Protein AF-A0A6G0UQ31-F1 (afdb_monomer_lite)

Structure (mmCIF, N/CA/C/O backbone):
data_AF-A0A6G0UQ31-F1
#
_en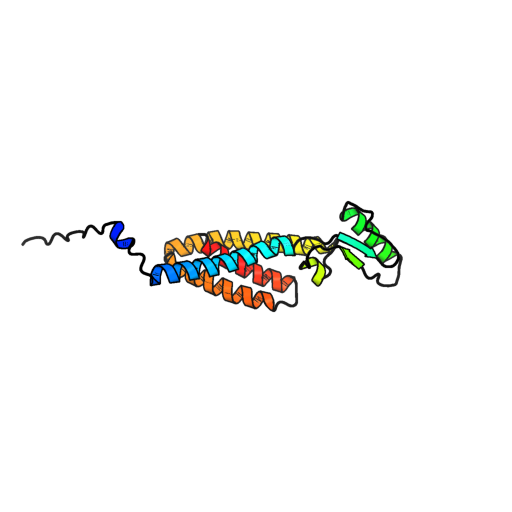try.id   AF-A0A6G0UQ31-F1
#
loop_
_atom_site.group_PDB
_atom_site.id
_atom_site.type_symbol
_atom_site.label_atom_id
_atom_site.label_alt_id
_atom_site.label_comp_id
_atom_site.label_asym_id
_atom_site.label_entity_id
_atom_site.label_seq_id
_atom_site.pdbx_PDB_ins_code
_atom_site.Cartn_x
_atom_site.Cartn_y
_atom_site.Cartn_z
_atom_site.occupancy
_atom_site.B_iso_or_equiv
_atom_site.auth_seq_id
_atom_site.auth_comp_id
_atom_site.auth_asym_id
_atom_site.auth_atom_id
_atom_site.pdbx_PDB_model_num
ATOM 1 N N . MET A 1 1 ? -26.692 3.718 64.445 1.00 36.47 1 MET A N 1
ATOM 2 C CA . MET A 1 1 ? -26.852 3.877 62.986 1.00 36.47 1 MET A CA 1
ATOM 3 C C . MET A 1 1 ? -25.860 2.924 62.352 1.00 36.47 1 MET A C 1
ATOM 5 O O . MET A 1 1 ? -24.664 3.165 62.438 1.00 36.47 1 MET A O 1
ATOM 9 N N . ALA A 1 2 ? -26.346 1.757 61.930 1.00 35.53 2 ALA A N 1
ATOM 10 C CA . ALA A 1 2 ? -25.522 0.680 61.394 1.00 35.53 2 ALA A CA 1
ATOM 11 C C . ALA A 1 2 ? -24.992 1.085 60.013 1.00 35.53 2 ALA A C 1
ATOM 13 O O . ALA A 1 2 ? -25.760 1.558 59.180 1.00 35.53 2 ALA A O 1
ATOM 14 N N . GLY A 1 3 ? -23.682 0.944 59.809 1.00 40.66 3 GLY A N 1
ATOM 15 C CA . GLY A 1 3 ? -23.053 1.130 58.509 1.00 40.66 3 GLY A CA 1
ATOM 16 C C . GLY A 1 3 ? -23.366 -0.056 57.604 1.00 40.66 3 GLY A C 1
ATOM 17 O O . GLY A 1 3 ? -23.088 -1.199 57.964 1.00 40.66 3 GLY A O 1
ATOM 18 N N . GLU A 1 4 ? -23.935 0.219 56.434 1.00 41.38 4 GLU A N 1
ATOM 19 C CA . GLU A 1 4 ? -23.994 -0.738 55.333 1.00 41.38 4 GLU A CA 1
ATOM 20 C C . GLU A 1 4 ? -22.580 -0.910 54.769 1.00 41.38 4 GLU A C 1
ATOM 22 O O . GLU A 1 4 ? -22.050 -0.069 54.044 1.00 41.38 4 GLU A O 1
ATOM 27 N N . VAL A 1 5 ? -21.943 -2.009 55.167 1.00 47.09 5 VAL A N 1
ATOM 28 C CA . VAL A 1 5 ? -20.734 -2.527 54.534 1.00 47.09 5 VAL A CA 1
ATOM 29 C C . VAL A 1 5 ? -21.143 -3.036 53.155 1.00 47.09 5 VAL A C 1
ATOM 31 O O . VAL A 1 5 ? -21.818 -4.057 53.041 1.00 47.09 5 VAL A O 1
ATOM 34 N N . SER A 1 6 ? -20.736 -2.325 52.105 1.00 48.19 6 SER A N 1
ATOM 35 C CA . SER A 1 6 ? -20.839 -2.780 50.722 1.00 48.19 6 SER A CA 1
ATOM 36 C C . SER A 1 6 ? -19.989 -4.041 50.544 1.00 48.19 6 SER A C 1
ATOM 38 O O . SER A 1 6 ? -18.767 -4.002 50.404 1.00 48.19 6 SER A O 1
ATOM 40 N N . THR A 1 7 ? -20.639 -5.202 50.589 1.00 46.44 7 THR A N 1
ATOM 41 C CA . THR A 1 7 ? -20.021 -6.492 50.279 1.00 46.44 7 THR A CA 1
ATOM 42 C C . THR A 1 7 ? -19.498 -6.470 48.848 1.00 46.44 7 THR A C 1
ATOM 44 O O . THR A 1 7 ? -20.272 -6.538 47.895 1.00 46.44 7 THR A O 1
ATOM 47 N N . ILE A 1 8 ? -18.175 -6.390 48.699 1.00 59.78 8 ILE A N 1
ATOM 48 C CA . ILE A 1 8 ? -17.473 -6.637 47.439 1.00 59.78 8 ILE A CA 1
ATOM 49 C C . ILE A 1 8 ? -17.807 -8.071 47.024 1.00 59.78 8 ILE A C 1
ATOM 51 O O . ILE A 1 8 ? -17.323 -9.036 47.622 1.00 59.78 8 ILE A O 1
ATOM 55 N N . GLN A 1 9 ? -18.680 -8.213 46.029 1.00 60.00 9 GLN A N 1
ATOM 56 C CA . GLN A 1 9 ? -19.012 -9.501 45.447 1.00 60.00 9 GLN A CA 1
ATOM 57 C C . GLN A 1 9 ? -17.733 -10.053 44.802 1.00 60.00 9 GLN A C 1
ATOM 59 O O . GLN A 1 9 ? -17.225 -9.492 43.834 1.00 60.00 9 GLN A O 1
ATOM 64 N N . LYS A 1 10 ? -17.161 -11.115 45.380 1.00 55.78 10 LYS A N 1
ATOM 65 C CA . LYS A 1 10 ? -15.993 -11.803 44.817 1.00 55.78 10 LYS A CA 1
ATOM 66 C C . LYS A 1 10 ? -16.424 -12.532 43.543 1.00 55.78 10 LYS A C 1
ATOM 68 O O . LYS A 1 10 ? -16.817 -13.693 43.609 1.00 55.78 10 LYS A O 1
ATOM 73 N N . THR A 1 11 ? -16.381 -11.856 42.400 1.00 60.91 11 THR A N 1
ATOM 74 C CA . THR A 1 11 ? -16.490 -12.498 41.087 1.00 60.91 11 THR A CA 1
ATOM 75 C C . THR A 1 11 ? -15.267 -13.380 40.880 1.00 60.91 11 THR A C 1
ATOM 77 O O . THR A 1 11 ? -14.124 -12.926 40.972 1.00 60.91 11 THR A O 1
ATOM 80 N N . ASN A 1 12 ? -15.505 -14.671 40.666 1.00 65.94 12 ASN A N 1
ATOM 81 C CA . ASN A 1 12 ? -14.440 -15.631 40.429 1.00 65.94 12 ASN A CA 1
ATOM 82 C C . ASN A 1 12 ? -13.970 -15.484 38.974 1.00 65.94 12 ASN A C 1
ATOM 84 O O . ASN A 1 12 ? -14.774 -15.207 38.087 1.00 65.94 12 ASN A O 1
ATOM 88 N N . ILE A 1 13 ? -12.681 -15.685 38.698 1.00 64.81 13 ILE A N 1
ATOM 89 C CA . ILE A 1 13 ? -12.129 -15.559 37.331 1.00 64.81 13 ILE A CA 1
ATOM 90 C C . ILE A 1 13 ? -12.854 -16.517 36.362 1.00 64.81 13 ILE A C 1
ATOM 92 O O . ILE A 1 13 ? -13.031 -16.204 35.187 1.00 64.81 13 ILE A O 1
ATOM 96 N N . GLY A 1 14 ? -13.355 -17.644 36.883 1.00 59.66 14 GLY A N 1
ATOM 97 C CA . GLY A 1 14 ? -14.179 -18.610 36.154 1.00 59.66 14 GLY A CA 1
ATOM 98 C C . GLY A 1 14 ? -15.526 -18.080 35.645 1.00 59.66 14 GLY A C 1
ATOM 99 O O . GLY A 1 14 ? -16.012 -18.594 34.641 1.00 59.66 14 GLY A O 1
ATOM 100 N N . ASP A 1 15 ? -16.095 -17.028 36.246 1.00 58.09 15 ASP A N 1
ATOM 101 C CA . ASP A 1 15 ? -17.366 -16.440 35.787 1.00 58.09 15 ASP A CA 1
ATOM 102 C C . ASP A 1 15 ? -17.189 -15.616 34.499 1.00 58.09 15 ASP A C 1
ATOM 104 O O . ASP A 1 15 ? -18.117 -15.500 33.700 1.00 58.09 15 ASP A O 1
ATOM 108 N N . PHE A 1 16 ? -15.976 -15.111 34.233 1.00 57.19 16 PHE A N 1
ATOM 109 C CA . PHE A 1 16 ? -15.632 -14.458 32.963 1.00 57.19 16 PHE A CA 1
ATOM 110 C C . PHE A 1 16 ? -15.341 -15.463 31.830 1.00 57.19 16 PHE A C 1
ATOM 112 O O . PHE A 1 16 ? -15.324 -15.074 30.663 1.00 57.19 16 PHE A O 1
ATOM 119 N N . ILE A 1 17 ? -15.131 -16.748 32.153 1.00 61.50 17 ILE A N 1
ATOM 120 C CA . ILE A 1 17 ? -14.750 -17.823 31.212 1.00 61.50 17 ILE A CA 1
ATOM 121 C C . ILE A 1 17 ? -15.981 -18.619 30.734 1.00 61.50 17 ILE A C 1
ATOM 123 O O . ILE A 1 17 ? -15.867 -19.698 30.156 1.00 61.50 17 ILE A O 1
ATOM 127 N N . GLN A 1 18 ? -17.197 -18.088 30.884 1.00 61.72 18 GLN A N 1
ATOM 128 C CA . GLN A 1 18 ? -18.335 -18.626 30.136 1.00 61.72 18 GLN A CA 1
ATOM 129 C C . GLN A 1 18 ? -18.217 -18.222 28.656 1.00 61.72 18 GLN A C 1
ATOM 131 O O . GLN A 1 18 ? -18.848 -17.276 28.185 1.00 61.72 18 GLN A O 1
ATOM 136 N N . LEU A 1 19 ? -17.374 -18.946 27.911 1.00 65.12 19 LEU A N 1
ATOM 137 C CA . LEU A 1 19 ? -17.266 -18.896 26.451 1.00 65.12 19 LEU A CA 1
ATOM 138 C C . LEU A 1 19 ? -18.573 -19.417 25.840 1.00 65.12 19 LEU A C 1
ATOM 140 O O . LEU A 1 19 ? -18.681 -20.556 25.389 1.00 65.12 19 LEU A O 1
ATOM 144 N N . GLY A 1 20 ? -19.604 -18.575 25.847 1.00 77.31 20 GLY A N 1
ATOM 145 C CA . GLY A 1 20 ? -20.825 -18.835 25.102 1.00 77.31 20 GLY A CA 1
ATOM 146 C C . GLY A 1 20 ? -20.509 -18.995 23.613 1.00 77.31 20 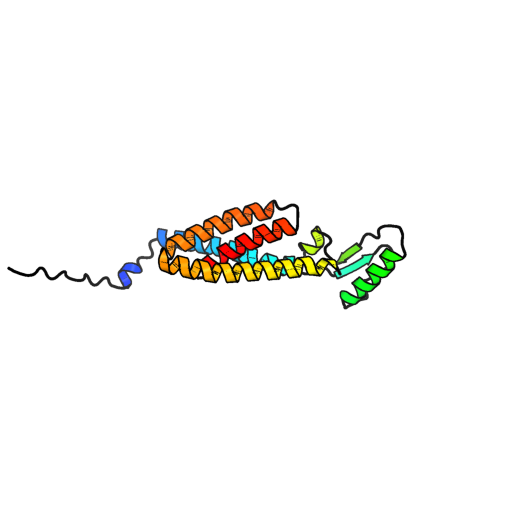GLY A C 1
ATOM 147 O O . GLY A 1 20 ? -19.581 -18.374 23.091 1.00 77.31 20 GLY A O 1
ATOM 148 N N . ARG A 1 21 ? -21.316 -19.790 22.898 1.00 80.38 21 ARG A N 1
ATOM 149 C CA . ARG A 1 21 ? -21.183 -20.003 21.439 1.00 80.38 21 ARG A CA 1
ATOM 150 C C . ARG A 1 21 ? -21.104 -18.684 20.655 1.00 80.38 21 ARG A C 1
ATOM 152 O O . ARG A 1 21 ? -20.418 -18.618 19.644 1.00 80.38 21 ARG A O 1
ATOM 159 N N . TYR A 1 22 ? -21.756 -17.633 21.154 1.00 83.31 22 TYR A N 1
ATOM 160 C CA . TYR A 1 22 ? -21.686 -16.278 20.605 1.00 83.31 22 TYR A CA 1
ATOM 161 C C . TYR A 1 22 ? -20.318 -15.616 20.795 1.00 83.31 22 TYR A C 1
ATOM 163 O O . TYR A 1 22 ? -19.799 -15.042 19.846 1.00 83.31 22 TYR A O 1
ATOM 171 N N . SER A 1 23 ? -19.703 -15.727 21.977 1.00 83.94 23 SER A N 1
ATOM 172 C CA . SER A 1 23 ? -18.353 -15.203 22.227 1.00 83.94 23 SER A CA 1
ATOM 173 C C . SER A 1 23 ? -17.310 -15.906 21.357 1.00 83.94 23 SER A C 1
ATOM 175 O O . SER A 1 23 ? -16.422 -15.246 20.830 1.00 83.94 23 SER A O 1
ATOM 177 N N . LEU A 1 24 ? -17.457 -17.221 21.146 1.00 83.81 24 LEU A N 1
ATOM 178 C CA . LEU A 1 24 ? -16.611 -17.986 20.222 1.00 83.81 24 LEU A CA 1
ATOM 179 C C . LEU A 1 24 ? -16.790 -17.516 18.767 1.00 83.81 24 LEU A C 1
ATOM 181 O O . LEU A 1 24 ? -15.811 -17.326 18.053 1.00 83.81 24 LEU A O 1
ATOM 185 N N . LEU A 1 25 ? -18.036 -17.296 18.334 1.00 86.62 25 LEU A N 1
ATOM 186 C CA . LEU A 1 25 ? -18.341 -16.812 16.987 1.00 86.62 25 LEU A CA 1
ATOM 187 C C . LEU A 1 25 ? -17.775 -15.404 16.751 1.00 86.62 25 LEU A C 1
ATOM 189 O O . LEU A 1 25 ? -17.168 -15.159 15.714 1.00 86.62 25 LEU A O 1
ATOM 193 N N . VAL A 1 26 ? -17.925 -14.491 17.714 1.00 85.25 26 VAL A N 1
ATOM 194 C CA . VAL A 1 26 ? -17.359 -13.133 17.636 1.00 85.25 26 VAL A CA 1
ATOM 195 C C . VAL A 1 26 ? -15.830 -13.172 17.611 1.00 85.25 26 VAL A C 1
ATOM 197 O O . VAL A 1 26 ? -15.226 -12.438 16.834 1.00 85.25 26 VAL A O 1
ATOM 200 N N . ALA A 1 27 ? -15.206 -14.044 18.408 1.00 85.25 27 ALA A N 1
ATOM 201 C CA . ALA A 1 27 ? -13.756 -14.224 18.400 1.00 85.25 27 ALA A CA 1
ATOM 202 C C . ALA A 1 27 ? -13.248 -14.734 17.042 1.00 85.25 27 ALA A C 1
ATOM 204 O O . ALA A 1 27 ? -12.320 -14.152 16.490 1.00 85.25 27 ALA A O 1
ATOM 205 N N . LEU A 1 28 ? -13.905 -15.743 16.458 1.00 89.62 28 LEU A N 1
ATOM 206 C CA . LEU A 1 28 ? -13.558 -16.260 15.129 1.00 89.62 28 LEU A CA 1
ATOM 207 C C . LEU A 1 28 ? -13.709 -15.203 14.030 1.00 89.62 28 LEU A C 1
ATOM 209 O O . LEU A 1 28 ? -12.849 -15.092 13.159 1.00 89.62 28 LEU A O 1
ATOM 213 N N . LEU A 1 29 ? -14.787 -14.413 14.064 1.00 87.50 29 LEU A N 1
ATOM 214 C CA . LEU A 1 29 ? -14.976 -13.317 13.111 1.00 87.50 29 LEU A CA 1
ATOM 215 C C . LEU A 1 29 ? -13.882 -12.253 13.257 1.00 87.50 29 LEU A C 1
ATOM 217 O O . LEU A 1 29 ? -13.359 -11.780 12.250 1.00 87.50 29 LEU A O 1
ATOM 221 N N . TYR A 1 30 ? -13.513 -11.904 14.490 1.00 84.88 30 TYR A N 1
ATOM 222 C CA . TYR A 1 30 ? -12.440 -10.950 14.757 1.00 84.88 30 TYR A CA 1
ATOM 223 C C . TYR A 1 30 ? -11.089 -11.462 14.245 1.00 84.88 30 TYR A C 1
ATOM 225 O O . TYR A 1 30 ? -10.424 -10.761 13.486 1.00 84.88 30 TYR A O 1
ATOM 233 N N . GLU A 1 31 ? -10.724 -12.706 14.565 1.00 86.94 31 GLU A N 1
ATOM 234 C CA . GLU A 1 31 ? -9.492 -13.328 14.068 1.00 86.94 31 GLU A CA 1
ATOM 235 C C . GLU A 1 31 ? -9.455 -13.401 12.542 1.00 86.94 31 GLU A C 1
ATOM 237 O O . GLU A 1 31 ? -8.428 -13.083 11.946 1.00 86.94 31 GLU A O 1
ATOM 242 N N . PHE A 1 32 ? -10.565 -13.758 11.889 1.00 87.88 32 PHE A N 1
ATOM 243 C CA . PHE A 1 32 ? -10.647 -13.778 10.428 1.00 87.88 32 PHE A CA 1
ATOM 244 C C . PHE A 1 32 ? -10.394 -12.389 9.821 1.00 87.88 32 PHE A C 1
ATOM 246 O O . PHE A 1 32 ? -9.646 -12.252 8.849 1.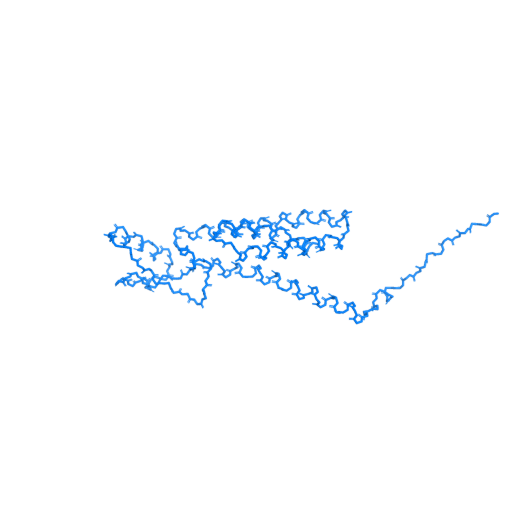00 87.88 32 PHE A O 1
ATOM 253 N N . MET A 1 33 ? -10.970 -11.339 10.414 1.00 83.81 33 MET A N 1
ATOM 254 C CA . MET A 1 33 ? -10.741 -9.962 9.970 1.00 83.81 33 MET A CA 1
ATOM 255 C C . MET A 1 33 ? -9.293 -9.522 10.200 1.00 83.81 33 MET A C 1
ATOM 257 O O . MET A 1 33 ? -8.694 -8.911 9.313 1.00 83.81 33 MET A O 1
ATOM 261 N N . THR A 1 34 ? -8.706 -9.847 11.350 1.00 82.50 34 THR A N 1
ATOM 262 C CA . THR A 1 34 ? -7.294 -9.563 11.635 1.00 82.50 34 THR A CA 1
ATOM 263 C C . THR A 1 34 ? -6.379 -10.318 10.672 1.00 82.50 34 THR A C 1
ATOM 265 O O . THR A 1 34 ? -5.457 -9.724 10.115 1.00 82.50 34 THR A O 1
ATOM 268 N N . PHE A 1 35 ? -6.666 -11.590 10.390 1.00 85.75 35 PHE A N 1
ATOM 269 C CA . PHE A 1 35 ? -5.912 -12.403 9.438 1.00 85.75 35 PHE A CA 1
ATOM 270 C C . PHE A 1 35 ? -5.910 -11.778 8.038 1.00 85.75 35 PHE A C 1
ATOM 272 O O . PHE A 1 35 ? -4.851 -11.617 7.428 1.00 85.75 35 PHE A O 1
ATOM 279 N N . SER A 1 36 ? -7.078 -11.342 7.554 1.00 85.88 36 SER A N 1
ATOM 280 C CA . SER A 1 36 ? -7.185 -10.645 6.268 1.00 85.88 36 SER A CA 1
ATOM 281 C C . SER A 1 36 ? -6.356 -9.356 6.230 1.00 85.88 36 SER A C 1
ATOM 283 O O . SER A 1 36 ? -5.763 -9.039 5.198 1.00 85.88 36 SER A O 1
ATOM 285 N N . GLN A 1 37 ? -6.299 -8.604 7.331 1.00 84.62 37 GLN A N 1
ATOM 286 C CA . GLN A 1 37 ? -5.531 -7.359 7.396 1.00 84.62 37 GLN A CA 1
ATOM 287 C C . GLN A 1 37 ? -4.021 -7.594 7.428 1.00 84.62 37 GLN A C 1
ATOM 289 O O . GLN A 1 37 ? -3.282 -6.920 6.709 1.00 84.62 37 GLN A O 1
ATOM 294 N N . VAL A 1 38 ? -3.564 -8.586 8.195 1.00 83.12 38 VAL A N 1
ATOM 295 C CA . VAL A 1 38 ? -2.153 -9.001 8.210 1.00 83.12 38 VAL A CA 1
ATOM 296 C C . VAL A 1 38 ? -1.733 -9.498 6.822 1.00 83.12 38 VAL A C 1
ATOM 298 O O . VAL A 1 38 ? -0.643 -9.167 6.355 1.00 83.12 38 VAL A O 1
ATOM 301 N N . GLY A 1 39 ? -2.621 -10.193 6.102 1.00 85.81 39 GLY A N 1
ATOM 302 C CA . GLY A 1 39 ? -2.415 -10.547 4.694 1.00 85.81 39 GLY A CA 1
ATOM 303 C C . GLY A 1 39 ? -2.186 -9.328 3.788 1.00 85.81 39 GLY A C 1
ATOM 304 O O . GLY A 1 39 ? -1.322 -9.360 2.912 1.00 85.81 39 GLY A O 1
ATOM 305 N N . GLY A 1 40 ? -2.886 -8.216 4.039 1.00 83.94 40 GLY A N 1
ATOM 306 C CA . GLY A 1 40 ? -2.688 -6.947 3.330 1.00 83.94 40 GLY A CA 1
ATOM 307 C C . GLY A 1 40 ? -1.319 -6.298 3.573 1.00 83.94 40 GLY A C 1
ATOM 308 O O . GLY A 1 40 ? -0.775 -5.665 2.661 1.00 83.94 40 GLY A O 1
ATOM 309 N N . MET A 1 41 ? -0.735 -6.488 4.761 1.00 83.69 41 MET A N 1
ATOM 310 C CA . MET A 1 41 ? 0.647 -6.080 5.051 1.00 83.69 41 MET A CA 1
ATOM 311 C C . MET A 1 41 ? 1.660 -7.011 4.384 1.00 83.69 41 MET A C 1
ATOM 313 O O . MET A 1 41 ? 2.614 -6.540 3.767 1.00 83.69 41 MET A O 1
ATOM 317 N N . LEU A 1 42 ? 1.432 -8.328 4.449 1.00 86.50 42 LEU A N 1
ATOM 318 C CA . LEU A 1 42 ? 2.300 -9.322 3.814 1.00 86.50 42 LEU A CA 1
ATOM 319 C C . LEU A 1 42 ? 2.367 -9.124 2.294 1.00 86.50 42 LEU A C 1
ATOM 321 O O . LEU A 1 42 ? 3.440 -9.234 1.705 1.00 86.50 42 LEU A O 1
ATOM 325 N N . TYR A 1 43 ? 1.245 -8.758 1.666 1.00 85.94 43 TYR A N 1
ATOM 326 C CA . TYR A 1 43 ? 1.189 -8.424 0.242 1.00 85.94 43 TYR A CA 1
ATOM 327 C C . TYR A 1 43 ? 2.243 -7.381 -0.155 1.00 85.94 43 TYR A C 1
ATOM 329 O O . TYR A 1 43 ? 2.869 -7.520 -1.202 1.00 85.94 43 TYR A O 1
ATOM 337 N N . MET A 1 44 ? 2.494 -6.370 0.683 1.00 84.81 44 MET A N 1
ATOM 338 C CA . MET A 1 44 ? 3.446 -5.300 0.360 1.00 84.81 44 MET A CA 1
ATOM 339 C C . MET A 1 44 ? 4.897 -5.773 0.276 1.00 84.81 44 MET A C 1
ATOM 341 O O . MET A 1 44 ? 5.681 -5.209 -0.488 1.00 84.81 44 MET A O 1
ATOM 345 N N . VAL A 1 45 ? 5.244 -6.836 1.004 1.00 85.12 45 VAL A N 1
ATOM 346 C CA . VAL A 1 45 ? 6.575 -7.454 0.941 1.00 85.12 45 VAL A CA 1
ATOM 347 C C . VAL A 1 45 ? 6.836 -8.010 -0.459 1.00 85.12 45 VAL A C 1
ATOM 349 O O . VAL A 1 45 ? 7.909 -7.800 -1.020 1.00 85.12 45 VAL A O 1
ATOM 352 N N . PHE A 1 46 ? 5.834 -8.660 -1.054 1.00 86.19 46 PHE A N 1
ATOM 353 C CA . PHE A 1 46 ? 5.920 -9.188 -2.416 1.00 86.19 46 PHE A CA 1
ATOM 354 C C . PHE A 1 46 ? 5.693 -8.103 -3.473 1.00 86.19 46 PHE A C 1
ATOM 356 O O . PHE A 1 46 ? 6.341 -8.113 -4.518 1.00 86.19 46 PHE A O 1
ATOM 363 N N . ALA A 1 47 ? 4.830 -7.126 -3.195 1.00 85.81 47 ALA A N 1
ATOM 364 C CA . ALA A 1 47 ? 4.551 -6.013 -4.095 1.00 85.81 47 ALA A CA 1
ATOM 365 C C . ALA A 1 47 ? 5.796 -5.164 -4.396 1.00 85.81 47 ALA A C 1
ATOM 367 O O . ALA A 1 47 ? 5.940 -4.705 -5.524 1.00 85.81 47 ALA A O 1
ATOM 368 N N . GLY A 1 48 ? 6.687 -4.985 -3.411 1.00 84.62 48 GLY A N 1
ATOM 369 C CA . GLY A 1 48 ? 7.932 -4.222 -3.546 1.00 84.62 48 GLY A CA 1
ATOM 370 C C . GLY A 1 48 ? 9.116 -4.983 -4.144 1.00 84.62 48 GLY A C 1
ATOM 371 O O . GLY A 1 48 ? 10.208 -4.416 -4.251 1.00 84.62 48 GLY A O 1
ATOM 372 N N . ALA A 1 49 ? 8.946 -6.262 -4.494 1.00 84.25 49 ALA A N 1
ATOM 373 C CA . ALA A 1 49 ? 10.004 -7.042 -5.119 1.00 84.25 49 ALA A CA 1
ATOM 374 C C . ALA A 1 49 ? 10.236 -6.552 -6.556 1.00 84.25 49 ALA A C 1
ATOM 376 O O . ALA A 1 49 ? 9.329 -6.565 -7.396 1.00 84.25 49 ALA A O 1
ATOM 377 N N . ALA A 1 50 ? 11.468 -6.118 -6.832 1.00 82.75 50 ALA A N 1
ATOM 378 C CA . ALA A 1 50 ? 11.868 -5.696 -8.166 1.00 82.75 50 ALA A CA 1
ATOM 379 C C . ALA A 1 50 ? 11.987 -6.922 -9.096 1.00 82.75 50 ALA A C 1
ATOM 381 O O . ALA A 1 50 ? 12.620 -7.905 -8.700 1.00 82.75 50 ALA A O 1
ATOM 382 N N . PRO A 1 51 ? 11.409 -6.878 -10.311 1.00 84.56 51 PRO A N 1
ATOM 383 C CA . PRO A 1 51 ? 11.506 -7.976 -11.270 1.00 84.56 51 PRO A CA 1
ATOM 384 C C . PRO A 1 51 ? 12.923 -8.117 -11.841 1.00 84.56 51 PRO A C 1
ATOM 386 O O . PRO A 1 51 ? 13.691 -7.150 -11.880 1.00 84.56 51 PRO A O 1
ATOM 389 N N . ALA A 1 52 ? 13.256 -9.318 -12.319 1.00 82.88 52 ALA A N 1
ATOM 390 C CA . ALA A 1 52 ? 14.469 -9.539 -13.097 1.00 82.88 52 ALA A CA 1
ATOM 391 C C . ALA A 1 52 ? 14.239 -9.116 -14.556 1.00 82.88 52 ALA A C 1
ATOM 393 O O . ALA A 1 52 ? 13.148 -9.280 -15.098 1.00 82.88 52 ALA A O 1
ATOM 394 N N . LEU A 1 53 ? 15.271 -8.577 -15.198 1.00 85.31 53 LEU A N 1
ATOM 395 C CA . LEU A 1 53 ? 15.247 -8.204 -16.614 1.00 85.31 53 LEU A CA 1
ATOM 396 C C . LEU A 1 53 ? 15.643 -9.436 -17.438 1.00 85.31 53 LEU A C 1
ATOM 398 O O . LEU A 1 53 ? 16.705 -10.000 -17.181 1.00 85.31 53 LEU A O 1
ATOM 402 N N . LYS A 1 54 ? 14.800 -9.878 -18.380 1.00 85.19 54 LYS A N 1
ATOM 403 C CA . LYS A 1 54 ? 15.125 -11.007 -19.269 1.00 85.19 54 LYS A CA 1
ATOM 404 C C . LYS A 1 54 ? 15.743 -10.528 -20.571 1.00 85.19 54 LYS A C 1
ATOM 406 O O . LYS A 1 54 ? 16.871 -10.906 -20.867 1.00 85.19 54 LYS A O 1
ATOM 411 N N . SER A 1 55 ? 15.042 -9.679 -21.308 1.00 82.19 55 SER A N 1
ATOM 412 C CA . SER A 1 55 ? 15.499 -9.194 -22.608 1.00 82.19 55 SER A CA 1
ATOM 413 C C . SER A 1 55 ? 14.921 -7.817 -22.919 1.00 82.19 55 SER A C 1
ATOM 415 O O . SER A 1 55 ? 13.968 -7.348 -22.289 1.00 82.19 55 SER A O 1
ATOM 417 N N . CYS A 1 56 ? 15.561 -7.149 -23.868 1.00 84.25 56 CYS A N 1
ATOM 418 C CA . CYS A 1 56 ? 15.115 -5.899 -24.452 1.00 84.25 56 CYS A CA 1
ATOM 419 C C . CYS A 1 56 ? 15.304 -6.020 -25.970 1.00 84.25 56 CYS A C 1
ATOM 421 O O . CYS A 1 56 ? 16.430 -5.913 -26.462 1.00 84.25 56 CYS A O 1
ATOM 423 N N . GLY A 1 57 ? 14.219 -6.260 -26.711 1.00 79.81 57 GLY A N 1
ATOM 424 C CA . GLY A 1 57 ? 14.293 -6.511 -28.154 1.00 79.81 57 GLY A CA 1
ATOM 425 C C . GLY A 1 57 ? 15.188 -7.715 -28.473 1.00 79.81 57 GLY A C 1
ATOM 426 O O . GLY A 1 57 ? 14.951 -8.804 -27.963 1.00 79.81 57 GLY A O 1
ATOM 427 N N . ASP A 1 58 ? 16.230 -7.503 -29.282 1.00 79.25 58 ASP A N 1
ATOM 428 C CA . ASP A 1 58 ? 17.197 -8.540 -29.694 1.00 79.25 58 ASP A CA 1
ATOM 429 C C . ASP A 1 58 ? 18.352 -8.739 -28.682 1.00 79.25 58 ASP A C 1
ATOM 431 O O . ASP A 1 58 ? 19.227 -9.583 -28.868 1.00 79.25 58 ASP A O 1
ATOM 435 N N . HIS A 1 59 ? 18.384 -7.952 -27.597 1.00 77.69 59 HIS A N 1
ATOM 436 C CA . HIS A 1 59 ? 19.415 -8.037 -26.563 1.00 77.69 59 HIS A CA 1
ATOM 437 C C . HIS A 1 59 ? 18.938 -8.834 -25.342 1.00 77.69 59 HIS A C 1
ATOM 439 O O . HIS A 1 59 ? 18.038 -8.407 -24.613 1.00 77.69 59 HIS A O 1
ATOM 445 N N . ASP A 1 60 ? 19.608 -9.952 -25.061 1.00 81.56 60 ASP A N 1
ATOM 446 C CA . ASP A 1 60 ? 19.394 -10.745 -23.849 1.00 81.56 60 ASP A CA 1
ATOM 447 C C . ASP A 1 60 ? 20.132 -10.146 -22.641 1.00 81.56 60 ASP A C 1
ATOM 449 O O . ASP A 1 60 ? 21.362 -10.067 -22.599 1.00 81.56 60 ASP A O 1
ATOM 453 N N . LEU A 1 61 ? 19.368 -9.758 -21.617 1.00 80.00 61 LEU A N 1
ATOM 454 C CA . LEU A 1 61 ? 19.863 -9.226 -20.340 1.00 80.00 61 LEU A CA 1
ATOM 455 C C . LEU A 1 61 ? 19.870 -10.293 -19.227 1.00 80.00 61 LEU A C 1
ATOM 457 O O . LEU A 1 61 ? 20.307 -10.024 -18.107 1.00 80.00 61 LEU A O 1
ATOM 461 N N . SER A 1 62 ? 19.437 -11.520 -19.524 1.00 74.44 62 SER A N 1
ATOM 462 C CA . SER A 1 62 ? 19.353 -12.630 -18.567 1.00 74.44 62 SER A CA 1
ATOM 463 C C . SER A 1 62 ? 20.710 -13.168 -18.098 1.00 74.44 62 SER A C 1
ATOM 465 O O . SER A 1 62 ? 20.762 -13.966 -17.165 1.00 74.44 62 SER A O 1
ATOM 467 N N . SER A 1 63 ? 21.808 -12.768 -18.745 1.00 74.38 63 SER A N 1
ATOM 468 C CA . SER A 1 63 ? 23.179 -13.147 -18.377 1.00 74.38 63 SER A CA 1
ATOM 469 C C . SER A 1 63 ? 23.684 -12.428 -17.118 1.00 74.38 63 SER A C 1
ATOM 471 O O . SER A 1 63 ? 24.628 -12.892 -16.476 1.00 74.38 63 SER A O 1
ATOM 473 N N . PHE A 1 64 ? 23.040 -11.325 -16.724 1.00 76.88 64 PHE A N 1
ATOM 474 C CA . PHE A 1 64 ? 23.420 -10.544 -15.553 1.00 76.88 64 PHE A CA 1
ATOM 475 C C . PHE A 1 64 ? 22.745 -11.077 -14.283 1.00 76.88 64 PHE A C 1
ATOM 477 O O . PHE A 1 64 ? 21.544 -10.919 -14.071 1.00 76.88 64 PHE A O 1
ATOM 484 N N . ILE A 1 65 ? 23.546 -11.655 -13.381 1.00 71.94 65 ILE A N 1
ATOM 485 C CA . ILE A 1 65 ? 23.092 -12.122 -12.056 1.00 71.94 65 ILE A CA 1
ATOM 486 C C . ILE A 1 65 ? 22.701 -10.931 -11.159 1.00 71.94 65 ILE A C 1
ATOM 488 O O . ILE A 1 65 ? 21.819 -11.040 -10.305 1.00 71.94 65 ILE A O 1
ATOM 492 N N . HIS A 1 66 ? 23.329 -9.767 -11.359 1.00 81.38 66 HIS A N 1
ATOM 493 C CA . HIS A 1 66 ? 23.032 -8.552 -10.608 1.00 81.38 66 HIS A CA 1
ATOM 494 C C . HIS A 1 66 ? 22.090 -7.613 -11.372 1.00 81.38 66 HIS A C 1
ATOM 496 O O . HIS A 1 66 ? 22.450 -7.035 -12.395 1.00 81.38 66 HIS A O 1
ATOM 502 N N . THR A 1 67 ? 20.919 -7.331 -10.786 1.00 81.00 67 THR A N 1
ATOM 503 C CA . THR A 1 67 ? 19.913 -6.397 -11.333 1.00 81.00 67 THR A CA 1
ATOM 504 C C . THR A 1 67 ? 20.490 -5.010 -11.639 1.00 81.00 67 THR A C 1
ATOM 506 O O . THR A 1 67 ? 20.045 -4.339 -12.561 1.00 81.00 67 THR A O 1
ATOM 509 N N . ARG A 1 68 ? 21.510 -4.565 -10.890 1.00 83.19 68 ARG A N 1
ATOM 510 C CA . ARG A 1 68 ? 22.176 -3.270 -11.110 1.00 83.19 68 ARG A CA 1
ATOM 511 C C . ARG A 1 68 ? 22.929 -3.212 -12.442 1.00 83.19 68 ARG A C 1
ATOM 513 O O . ARG A 1 68 ? 22.940 -2.161 -13.075 1.00 83.19 68 ARG A O 1
ATOM 520 N N . GLU A 1 69 ? 23.560 -4.311 -12.837 1.00 85.62 69 GLU A N 1
ATOM 521 C CA . GLU A 1 69 ? 24.326 -4.406 -14.083 1.00 85.62 69 GLU A CA 1
ATOM 522 C C . GLU A 1 69 ? 23.374 -4.463 -15.276 1.00 85.62 69 GLU A C 1
ATOM 524 O O . GLU A 1 69 ? 23.502 -3.649 -16.186 1.00 85.62 69 GLU A O 1
ATOM 529 N N . ALA A 1 70 ? 22.328 -5.291 -15.180 1.00 84.25 70 ALA A N 1
ATOM 530 C CA . ALA A 1 70 ? 21.249 -5.341 -16.166 1.00 84.25 70 ALA A CA 1
ATOM 531 C C . ALA A 1 70 ? 20.599 -3.961 -16.390 1.00 84.25 70 ALA A C 1
ATOM 533 O O . ALA A 1 70 ? 20.351 -3.551 -17.518 1.00 84.25 70 ALA A O 1
ATOM 534 N N . CYS A 1 71 ? 20.378 -3.195 -15.320 1.00 86.44 71 CYS A N 1
ATOM 535 C CA . CYS A 1 71 ? 19.821 -1.846 -15.413 1.00 86.44 71 CYS A CA 1
ATOM 536 C C . CYS A 1 71 ? 20.752 -0.824 -16.070 1.00 86.44 71 CYS A C 1
ATOM 538 O O . CYS A 1 71 ? 20.276 0.109 -16.719 1.00 86.44 71 CYS A O 1
ATOM 540 N N . LYS A 1 72 ? 22.068 -0.979 -15.896 1.00 87.88 72 LYS A N 1
ATOM 541 C CA . LYS A 1 72 ? 23.055 -0.120 -16.551 1.00 87.88 72 LYS A CA 1
ATOM 542 C C . LYS A 1 72 ? 23.070 -0.387 -18.057 1.00 87.88 72 LYS A C 1
ATOM 544 O O . LYS A 1 72 ? 23.029 0.568 -18.827 1.00 87.88 72 LYS A O 1
ATOM 549 N N . GLU A 1 73 ? 23.028 -1.657 -18.448 1.00 84.56 73 GLU A N 1
ATOM 550 C CA . GLU A 1 73 ? 22.970 -2.065 -19.855 1.00 84.56 73 GLU A CA 1
ATOM 551 C C . GLU A 1 73 ? 21.649 -1.655 -20.523 1.00 84.56 73 GLU A C 1
ATOM 553 O O . GLU A 1 73 ? 21.620 -1.121 -21.627 1.00 84.56 73 GLU A O 1
ATOM 558 N N . LEU A 1 74 ? 20.530 -1.784 -19.811 1.00 85.94 74 LEU A N 1
ATOM 559 C CA . LEU A 1 74 ? 19.242 -1.314 -20.314 1.00 85.94 74 LEU A CA 1
ATOM 560 C C . LEU A 1 74 ? 19.256 0.195 -20.608 1.00 85.94 74 LEU A C 1
ATOM 562 O O . LEU A 1 74 ? 18.696 0.653 -21.605 1.00 85.94 74 LEU A O 1
ATOM 566 N N . SER A 1 75 ? 19.902 0.981 -19.741 1.00 85.56 75 SER A N 1
ATOM 567 C CA . SER A 1 75 ? 19.999 2.430 -19.925 1.00 85.56 75 SER A CA 1
ATOM 568 C C . SER A 1 75 ? 20.888 2.825 -21.109 1.00 85.56 75 SER A C 1
ATOM 570 O O . SER A 1 75 ? 20.545 3.770 -21.822 1.00 85.56 75 SER A O 1
ATOM 572 N N . SER A 1 76 ? 21.976 2.089 -21.375 1.00 84.81 76 SER A N 1
ATOM 573 C CA . SER A 1 76 ? 22.825 2.330 -22.548 1.00 84.81 76 SER A CA 1
ATOM 574 C C . SER A 1 76 ? 22.092 1.977 -23.845 1.00 84.81 76 SER A C 1
ATOM 576 O O . SER A 1 76 ? 22.078 2.803 -24.760 1.00 84.81 76 SER A O 1
ATOM 578 N N . ILE A 1 77 ? 21.396 0.835 -23.902 1.00 81.44 77 ILE A N 1
ATOM 579 C CA . ILE A 1 77 ? 20.592 0.415 -25.068 1.00 81.44 77 ILE A CA 1
ATOM 580 C C . ILE A 1 77 ? 19.505 1.450 -25.386 1.00 81.44 77 ILE A C 1
ATOM 582 O O . ILE A 1 77 ? 19.375 1.889 -26.532 1.00 81.44 77 ILE A O 1
ATOM 586 N N . ARG A 1 78 ? 18.776 1.906 -24.359 1.00 82.88 78 ARG A N 1
ATOM 587 C CA . ARG A 1 78 ? 17.710 2.911 -24.496 1.00 82.88 78 ARG A CA 1
ATOM 588 C C . ARG A 1 78 ? 18.220 4.277 -24.962 1.00 82.88 78 ARG A C 1
ATOM 590 O O . ARG A 1 78 ? 17.464 5.027 -25.563 1.00 82.88 78 ARG A O 1
ATOM 597 N N . SER A 1 79 ? 19.476 4.619 -24.670 1.00 82.38 79 SER A N 1
ATOM 598 C CA . SER A 1 79 ? 20.086 5.873 -25.136 1.00 82.38 79 SER A CA 1
ATOM 599 C C . SER A 1 79 ? 20.605 5.807 -26.576 1.00 82.38 79 SER A C 1
ATOM 601 O O . SER A 1 79 ? 20.673 6.834 -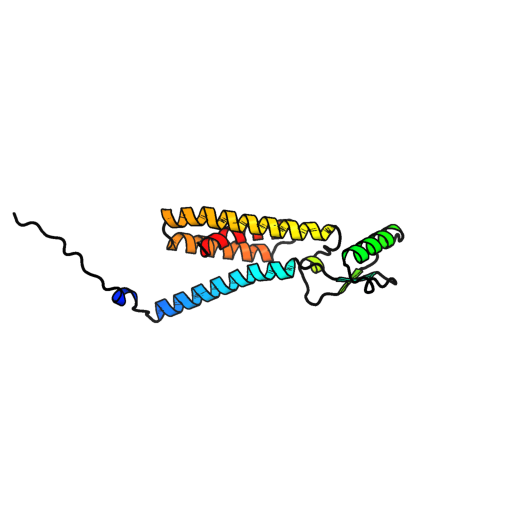27.244 1.00 82.38 79 SER A O 1
ATOM 603 N N . ASN A 1 80 ? 20.968 4.611 -27.049 1.00 82.81 80 ASN A N 1
ATOM 604 C CA . ASN A 1 80 ? 21.532 4.391 -28.381 1.00 82.81 80 ASN A CA 1
ATOM 605 C C . ASN A 1 80 ? 20.433 4.191 -29.440 1.00 82.81 80 ASN A C 1
ATOM 607 O O . ASN A 1 80 ? 20.559 4.633 -30.579 1.00 82.81 80 ASN A O 1
ATOM 611 N N . THR A 1 81 ? 19.317 3.575 -29.047 1.00 73.62 81 THR A N 1
ATOM 612 C CA . THR A 1 81 ? 18.200 3.269 -29.947 1.00 73.62 81 THR A CA 1
ATOM 613 C C . THR A 1 81 ? 17.109 4.332 -29.820 1.00 73.62 81 THR A C 1
ATOM 615 O O . THR A 1 81 ? 16.629 4.605 -28.724 1.00 73.62 81 THR A O 1
ATOM 618 N N . THR A 1 82 ? 16.699 4.942 -30.937 1.00 69.81 82 THR A N 1
ATOM 619 C CA . THR A 1 82 ? 15.617 5.952 -30.966 1.00 69.81 82 THR A CA 1
ATOM 620 C C . THR A 1 82 ? 14.218 5.326 -30.853 1.00 69.81 82 THR A C 1
ATOM 622 O O . THR A 1 82 ? 13.241 6.034 -30.621 1.00 69.81 82 THR A O 1
ATOM 625 N N . GLU A 1 83 ? 14.117 4.000 -30.984 1.00 67.69 83 GLU A N 1
ATOM 626 C CA . GLU A 1 83 ? 12.897 3.225 -30.752 1.00 67.69 83 GLU A CA 1
ATOM 627 C C . GLU A 1 83 ? 12.805 2.740 -29.299 1.00 67.69 83 GLU A C 1
ATOM 629 O O . GLU A 1 83 ? 13.787 2.320 -28.683 1.00 67.69 83 GLU A O 1
ATOM 634 N N . SER A 1 84 ? 11.595 2.809 -28.737 1.00 66.56 84 SER A N 1
ATOM 635 C CA . SER A 1 84 ? 11.311 2.333 -27.385 1.00 66.56 84 SER A CA 1
ATOM 636 C C . SER A 1 84 ? 11.417 0.812 -27.345 1.00 66.56 84 SER A C 1
ATOM 638 O O . SER A 1 84 ? 10.506 0.114 -27.774 1.00 66.56 84 SER A O 1
ATOM 640 N N . CYS A 1 85 ? 12.520 0.308 -26.805 1.00 76.56 85 CYS A N 1
ATOM 641 C CA . CYS A 1 85 ? 12.703 -1.112 -26.555 1.00 76.56 85 CYS A CA 1
ATOM 642 C C . CYS A 1 85 ? 11.697 -1.609 -25.500 1.00 76.56 85 CYS A C 1
ATOM 644 O O . CYS A 1 85 ? 11.683 -1.108 -24.370 1.00 76.56 85 CYS A O 1
ATOM 646 N N . GLU A 1 86 ? 10.836 -2.560 -25.870 1.00 82.00 86 GLU A N 1
ATOM 647 C CA . GLU A 1 86 ? 9.915 -3.211 -24.937 1.00 82.00 86 GLU A CA 1
ATOM 648 C C . GLU A 1 86 ? 10.689 -4.231 -24.095 1.00 82.00 86 GLU A C 1
ATOM 650 O O . GLU A 1 86 ? 11.430 -5.065 -24.615 1.00 82.00 86 GLU A O 1
ATOM 655 N N . VAL A 1 87 ? 10.578 -4.099 -22.774 1.00 83.50 87 VAL A N 1
ATOM 656 C CA . VAL A 1 87 ? 11.373 -4.870 -21.820 1.00 83.50 87 VAL A CA 1
ATOM 657 C C . VAL A 1 87 ? 10.585 -6.096 -21.393 1.00 83.50 87 VAL A C 1
ATOM 659 O O . VAL A 1 87 ? 9.545 -5.964 -20.746 1.00 83.50 87 VAL A O 1
ATOM 662 N N . GLU A 1 88 ? 11.113 -7.286 -21.663 1.00 84.25 88 GLU A N 1
ATOM 663 C CA . GLU A 1 88 ? 10.547 -8.506 -21.105 1.00 84.25 88 GLU A CA 1
ATOM 664 C C . GLU A 1 88 ? 11.072 -8.732 -19.686 1.00 84.25 88 GLU A C 1
ATOM 666 O O . GLU A 1 88 ? 12.275 -8.854 -19.420 1.00 84.25 88 GLU A O 1
ATOM 671 N N . LEU A 1 89 ? 10.137 -8.796 -18.743 1.00 86.12 89 LEU A N 1
ATOM 672 C CA . LEU A 1 89 ? 10.424 -8.987 -17.329 1.00 86.12 89 LEU A CA 1
ATOM 673 C C . LEU A 1 89 ? 10.296 -10.467 -16.959 1.00 86.12 89 LEU A C 1
ATOM 675 O O . LEU A 1 89 ? 9.279 -11.118 -17.194 1.00 86.12 89 LEU A O 1
ATOM 679 N N . GLY A 1 90 ? 11.332 -11.001 -16.320 1.00 81.38 90 GLY A N 1
ATOM 680 C CA . GLY A 1 90 ? 11.295 -12.292 -15.651 1.00 81.38 90 GLY A CA 1
ATOM 681 C C . GLY A 1 90 ? 10.764 -12.133 -14.235 1.00 81.38 90 GLY A C 1
ATOM 682 O O . GLY A 1 90 ? 11.466 -11.634 -13.355 1.00 81.38 90 GLY A O 1
ATOM 683 N N . TYR A 1 91 ? 9.537 -12.587 -13.999 1.00 81.75 91 TYR A N 1
ATOM 684 C CA . TYR A 1 91 ? 8.937 -12.598 -12.670 1.00 81.75 91 TYR A CA 1
ATOM 685 C C . TYR A 1 91 ? 8.276 -13.946 -12.377 1.00 81.75 91 TYR A C 1
ATOM 687 O O . TYR A 1 91 ? 7.729 -14.596 -13.262 1.00 81.75 91 TYR A O 1
ATOM 695 N N . GLN A 1 92 ? 8.339 -14.374 -11.114 1.00 80.81 92 GLN A N 1
ATOM 696 C CA . GLN A 1 92 ? 7.631 -15.567 -10.633 1.00 80.81 92 GLN A CA 1
ATOM 697 C C . GLN A 1 92 ? 6.202 -15.226 -10.171 1.00 80.81 92 GLN A C 1
ATOM 699 O O . GLN A 1 92 ? 5.340 -16.096 -10.103 1.00 80.81 92 GLN A O 1
ATOM 704 N N . PHE A 1 93 ? 5.953 -13.951 -9.859 1.00 82.31 93 PHE A N 1
ATOM 705 C CA . PHE A 1 93 ? 4.665 -13.390 -9.462 1.00 82.31 93 PHE A CA 1
ATOM 706 C C . PHE A 1 93 ? 4.559 -11.952 -9.986 1.00 82.31 93 PHE A C 1
ATOM 708 O O . PHE A 1 93 ? 5.550 -11.221 -9.980 1.00 82.31 93 PHE A O 1
ATOM 715 N N . ALA A 1 94 ? 3.375 -11.549 -10.454 1.00 82.12 94 ALA A N 1
ATOM 716 C CA . ALA A 1 94 ? 3.133 -10.180 -10.898 1.00 82.12 94 ALA A CA 1
ATOM 717 C C . ALA A 1 94 ? 3.121 -9.250 -9.674 1.00 82.12 94 ALA A C 1
ATOM 719 O O . ALA A 1 94 ? 2.225 -9.329 -8.830 1.00 82.12 94 ALA A O 1
ATOM 720 N N . SER A 1 95 ? 4.158 -8.421 -9.539 1.00 88.38 95 SER A N 1
ATOM 721 C CA . SER A 1 95 ? 4.273 -7.436 -8.464 1.00 88.38 95 SER A CA 1
ATOM 722 C C . SER A 1 95 ? 3.823 -6.054 -8.935 1.00 88.38 95 SER A C 1
ATOM 724 O O . SER A 1 95 ? 3.730 -5.771 -10.129 1.00 88.38 95 SER A O 1
ATOM 726 N N . VAL A 1 96 ? 3.586 -5.160 -7.978 1.00 86.88 96 VAL A N 1
ATOM 727 C CA . VAL A 1 96 ? 3.213 -3.764 -8.240 1.00 86.88 96 VAL A CA 1
ATOM 728 C C . VAL A 1 96 ? 4.276 -3.038 -9.079 1.00 86.88 96 VAL A C 1
ATOM 730 O O . VAL A 1 96 ? 3.958 -2.189 -9.910 1.00 86.88 96 VAL A O 1
ATOM 733 N N . ASN A 1 97 ? 5.548 -3.411 -8.915 1.00 86.12 97 ASN A N 1
ATOM 734 C CA . ASN A 1 97 ? 6.641 -2.920 -9.751 1.00 86.12 97 ASN A CA 1
ATOM 735 C C . ASN A 1 97 ? 6.520 -3.334 -11.226 1.00 86.12 97 ASN A C 1
ATOM 737 O O . ASN A 1 97 ? 6.973 -2.578 -12.083 1.00 86.12 97 ASN A O 1
ATOM 741 N N . VAL A 1 98 ? 5.956 -4.510 -11.519 1.00 87.06 98 VAL A N 1
ATOM 742 C CA . VAL A 1 98 ? 5.764 -5.010 -12.892 1.00 87.06 98 VAL A CA 1
ATOM 743 C C . VAL A 1 98 ? 4.610 -4.269 -13.563 1.00 87.06 98 VAL A C 1
ATOM 745 O O . VAL A 1 98 ? 4.799 -3.726 -14.645 1.00 87.06 98 VAL A O 1
ATOM 748 N N . GLU A 1 99 ? 3.462 -4.165 -12.887 1.00 85.88 99 GLU A N 1
ATOM 749 C CA . GLU A 1 99 ? 2.255 -3.500 -13.412 1.00 85.88 99 GLU A CA 1
ATOM 750 C C . GLU A 1 99 ? 2.521 -2.034 -13.793 1.00 85.88 99 GLU A C 1
ATOM 752 O O . GLU A 1 99 ? 2.161 -1.570 -14.871 1.00 85.88 99 GLU A O 1
ATOM 757 N N . TRP A 1 100 ? 3.232 -1.301 -12.931 1.00 84.81 100 TRP A N 1
ATOM 758 C CA . TRP A 1 100 ? 3.549 0.112 -13.161 1.00 84.81 100 TRP A CA 1
ATOM 759 C C . TRP A 1 100 ? 4.924 0.354 -13.801 1.00 84.81 100 TRP A C 1
ATOM 761 O O . TRP A 1 100 ? 5.394 1.492 -13.822 1.00 84.81 100 TRP A O 1
ATOM 771 N N . ASN A 1 101 ? 5.580 -0.685 -14.336 1.00 85.88 101 ASN A N 1
ATOM 772 C CA . ASN A 1 101 ? 6.879 -0.587 -15.020 1.00 85.88 101 ASN A CA 1
ATOM 773 C C . ASN A 1 101 ? 7.970 0.144 -14.201 1.00 85.88 101 ASN A C 1
ATOM 775 O O . ASN A 1 101 ? 8.831 0.854 -14.729 1.00 85.88 101 ASN A O 1
ATOM 779 N N . TYR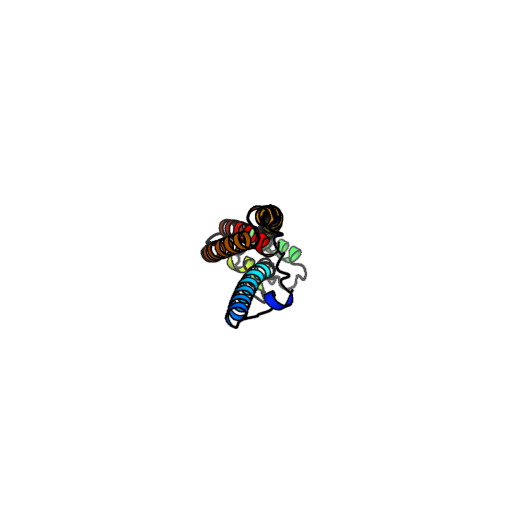 A 1 102 ? 7.960 -0.042 -12.879 1.00 85.75 102 TYR A N 1
ATOM 780 C CA . TYR A 1 102 ? 8.938 0.538 -11.963 1.00 85.75 102 TYR A CA 1
ATOM 781 C C . TYR A 1 102 ? 10.120 -0.406 -11.736 1.00 85.75 102 TYR A C 1
ATOM 783 O O . TYR A 1 102 ? 10.246 -1.059 -10.696 1.00 85.75 102 TYR A O 1
ATOM 791 N N . TYR A 1 103 ? 11.027 -0.430 -12.708 1.00 87.06 103 TYR A N 1
ATOM 792 C CA . TYR A 1 103 ? 12.311 -1.130 -12.651 1.00 87.06 103 TYR A CA 1
ATOM 793 C C . TYR A 1 103 ? 13.494 -0.148 -12.608 1.00 87.06 103 TYR A C 1
ATOM 795 O O . TYR A 1 103 ? 13.359 1.055 -12.856 1.00 87.06 103 TYR A O 1
ATOM 803 N N . CYS A 1 104 ? 14.671 -0.672 -12.259 1.00 85.25 104 CYS A N 1
ATOM 804 C CA . CYS A 1 104 ? 15.937 0.061 -12.250 1.00 85.25 104 CYS A CA 1
ATOM 805 C C . CYS A 1 104 ? 15.914 1.332 -11.399 1.00 85.25 104 CYS A C 1
ATOM 807 O O . CYS A 1 104 ? 15.708 1.256 -10.186 1.00 85.25 104 CYS A O 1
ATOM 809 N N . GLU A 1 105 ? 16.128 2.496 -12.017 1.00 83.31 105 GLU A N 1
ATOM 810 C CA . GLU A 1 105 ? 16.166 3.768 -11.314 1.00 83.31 105 GLU A CA 1
ATOM 811 C C . GLU A 1 105 ? 14.838 4.041 -10.623 1.00 83.31 105 GLU A C 1
ATOM 813 O O . GLU A 1 105 ? 14.843 4.427 -9.468 1.00 83.31 105 GLU A O 1
ATOM 818 N N . ASN A 1 106 ? 13.692 3.726 -11.227 1.00 83.75 106 ASN A N 1
ATOM 819 C CA . ASN A 1 106 ? 12.405 4.008 -10.596 1.00 83.75 106 ASN A CA 1
ATOM 820 C C . ASN A 1 106 ? 12.026 3.037 -9.463 1.00 83.75 106 ASN A C 1
ATOM 822 O O . ASN A 1 106 ? 11.092 3.321 -8.712 1.00 83.75 106 ASN A O 1
ATOM 826 N N . ALA A 1 107 ? 12.763 1.936 -9.273 1.00 83.88 107 ALA A N 1
ATOM 827 C CA . ALA A 1 107 ? 12.494 0.984 -8.195 1.00 83.88 107 ALA A CA 1
ATOM 828 C C . ALA A 1 107 ? 12.684 1.602 -6.794 1.00 83.88 107 ALA A C 1
ATOM 830 O O . ALA A 1 107 ? 12.082 1.128 -5.827 1.00 83.88 107 ALA A O 1
ATOM 831 N N . HIS A 1 108 ? 13.474 2.682 -6.660 1.00 84.06 108 HIS A N 1
ATOM 832 C CA . HIS A 1 108 ? 13.613 3.383 -5.377 1.00 84.06 108 HIS A CA 1
ATOM 833 C C . HIS A 1 108 ? 12.281 3.974 -4.899 1.00 84.06 108 HIS A C 1
ATOM 835 O O . HIS A 1 108 ? 12.018 3.963 -3.699 1.00 84.06 108 HIS A O 1
ATOM 841 N N . LYS A 1 109 ? 11.409 4.431 -5.810 1.00 84.94 109 LYS A N 1
ATOM 842 C CA . LYS A 1 109 ? 10.126 5.071 -5.467 1.00 84.94 109 LYS A CA 1
ATOM 843 C C . LYS A 1 109 ? 9.218 4.127 -4.679 1.00 84.94 109 LYS A C 1
ATOM 845 O O . LYS A 1 109 ? 8.619 4.526 -3.680 1.00 84.94 109 LYS A O 1
ATOM 850 N N . VAL A 1 110 ? 9.189 2.851 -5.067 1.00 85.94 110 VAL A N 1
ATOM 851 C CA . VAL A 1 110 ? 8.416 1.822 -4.357 1.00 85.94 110 VAL A CA 1
ATOM 852 C C . VAL A 1 110 ? 9.033 1.514 -2.991 1.00 85.94 110 VAL A C 1
ATOM 854 O O . VAL A 1 110 ? 8.321 1.455 -1.993 1.00 85.94 110 VAL A O 1
ATOM 857 N N . LYS A 1 111 ? 10.368 1.419 -2.905 1.00 86.06 111 LYS A N 1
ATOM 858 C CA . LYS A 1 111 ? 11.068 1.212 -1.624 1.00 86.06 111 LYS A CA 1
ATOM 859 C C . LYS A 1 111 ? 10.812 2.350 -0.636 1.00 86.06 111 LYS A C 1
ATOM 861 O O . LYS A 1 111 ? 10.486 2.090 0.517 1.00 86.06 111 LYS A O 1
ATOM 866 N N . HIS A 1 112 ? 10.897 3.600 -1.093 1.00 88.56 112 HIS A N 1
ATOM 867 C CA . HIS A 1 112 ? 10.568 4.769 -0.274 1.00 88.56 112 HIS A CA 1
ATOM 868 C C . HIS A 1 112 ? 9.117 4.731 0.210 1.00 88.56 112 HIS A C 1
ATOM 870 O O . HIS A 1 112 ? 8.856 5.019 1.374 1.00 88.56 112 HIS A O 1
ATOM 876 N N . SER A 1 113 ? 8.191 4.316 -0.652 1.00 88.69 113 SER A N 1
ATOM 877 C CA . SER A 1 113 ? 6.776 4.180 -0.305 1.00 88.69 113 SER A CA 1
ATOM 878 C C . SER A 1 113 ? 6.546 3.165 0.820 1.00 88.69 113 SER A C 1
ATOM 880 O O . SER A 1 113 ? 5.794 3.446 1.751 1.00 88.69 113 SER A O 1
ATOM 882 N N . ILE A 1 114 ? 7.233 2.019 0.789 1.00 88.25 114 ILE A N 1
ATOM 883 C CA . ILE A 1 114 ? 7.164 1.005 1.856 1.00 88.25 114 ILE A CA 1
ATOM 884 C C . ILE A 1 114 ? 7.735 1.560 3.166 1.00 88.25 114 ILE A C 1
ATOM 886 O O . ILE A 1 114 ? 7.118 1.405 4.218 1.00 88.25 114 ILE A O 1
ATOM 890 N N . SER A 1 115 ? 8.866 2.270 3.116 1.00 90.56 115 SER A N 1
ATOM 891 C CA . SER A 1 115 ? 9.431 2.921 4.304 1.00 90.56 115 SER A CA 1
ATOM 892 C C . SER A 1 115 ? 8.462 3.932 4.923 1.00 90.56 115 SER A C 1
ATOM 894 O O . SER A 1 115 ? 8.288 3.949 6.139 1.00 90.56 115 SER A O 1
ATOM 896 N N . VAL A 1 116 ? 7.782 4.737 4.098 1.00 91.62 116 VAL A N 1
ATOM 897 C CA . VAL A 1 116 ? 6.747 5.674 4.564 1.00 91.62 116 VAL A CA 1
ATOM 898 C C . VAL A 1 116 ? 5.593 4.917 5.226 1.00 91.62 116 VAL A C 1
ATOM 900 O O . VAL A 1 116 ? 5.175 5.292 6.318 1.00 91.62 116 VAL A O 1
ATOM 903 N N . GLN A 1 117 ? 5.124 3.814 4.638 1.00 90.12 117 GLN A N 1
ATOM 904 C CA . GLN A 1 117 ? 4.081 2.970 5.239 1.00 90.12 117 GLN A CA 1
ATOM 905 C C . GLN A 1 117 ? 4.478 2.437 6.626 1.00 90.12 117 GLN A C 1
ATOM 907 O O . GLN A 1 117 ? 3.656 2.463 7.542 1.00 90.12 117 GLN A O 1
ATOM 912 N N . MET A 1 118 ? 5.737 2.025 6.812 1.00 89.62 118 MET A N 1
ATOM 913 C CA . MET A 1 118 ? 6.244 1.566 8.114 1.00 89.62 118 MET A CA 1
ATOM 914 C C . MET A 1 118 ? 6.281 2.686 9.161 1.00 89.62 118 MET A C 1
ATOM 916 O O . MET A 1 118 ? 5.954 2.455 10.324 1.00 89.62 118 MET A O 1
ATOM 920 N N . ILE A 1 119 ? 6.619 3.915 8.758 1.00 93.06 119 ILE A N 1
ATOM 921 C CA . ILE A 1 119 ? 6.520 5.086 9.644 1.00 93.06 119 ILE A CA 1
ATOM 922 C C . ILE A 1 119 ? 5.063 5.294 10.073 1.00 93.06 119 ILE A C 1
ATOM 924 O O . ILE A 1 119 ? 4.800 5.542 11.247 1.00 93.06 119 ILE A O 1
ATOM 928 N N . GLY A 1 120 ? 4.112 5.130 9.148 1.00 90.94 120 GLY A N 1
ATOM 929 C CA . GLY A 1 120 ? 2.680 5.205 9.445 1.00 90.94 120 GLY A CA 1
ATOM 930 C C . GLY A 1 120 ? 2.255 4.192 10.502 1.00 90.94 120 GLY A C 1
ATOM 931 O O . GLY A 1 120 ? 1.563 4.555 11.448 1.00 90.94 120 GLY A O 1
ATOM 932 N N . LEU A 1 121 ? 2.745 2.954 10.403 1.00 90.19 121 LEU A N 1
ATOM 933 C CA . LEU A 1 121 ? 2.502 1.918 11.408 1.00 90.19 121 LEU A CA 1
ATOM 934 C C . LEU A 1 121 ? 3.032 2.319 12.794 1.00 90.19 121 LEU A C 1
ATOM 936 O O . LEU A 1 121 ? 2.323 2.167 13.787 1.00 90.19 121 LEU A O 1
ATOM 940 N N . MET A 1 122 ? 4.248 2.875 12.867 1.00 91.31 122 MET A N 1
ATOM 941 C CA . MET A 1 122 ? 4.839 3.326 14.136 1.00 91.31 122 MET A CA 1
ATOM 942 C C . MET A 1 122 ? 4.047 4.473 14.772 1.00 91.31 122 MET A C 1
ATOM 944 O O . MET A 1 122 ? 3.767 4.449 15.971 1.00 91.31 122 MET A O 1
ATOM 948 N N . VAL A 1 123 ? 3.651 5.461 13.966 1.00 92.69 123 VAL A N 1
ATOM 949 C CA . VAL A 1 123 ? 2.815 6.583 14.421 1.00 92.69 123 VAL A CA 1
ATOM 950 C C . VAL A 1 123 ? 1.444 6.079 14.875 1.00 92.69 123 VAL A C 1
ATOM 952 O O . VAL A 1 123 ? 0.938 6.507 15.913 1.00 92.69 123 VAL A O 1
ATOM 955 N N . GLY A 1 124 ? 0.862 5.136 14.134 1.00 90.12 124 GLY A N 1
ATOM 956 C CA . GLY A 1 124 ? -0.386 4.467 14.480 1.00 90.12 124 GLY A CA 1
ATOM 957 C C . GLY A 1 124 ? -0.322 3.787 15.841 1.00 90.12 124 GLY A C 1
ATOM 958 O O . GLY A 1 124 ? -1.123 4.097 16.715 1.00 90.12 124 GLY A O 1
ATOM 959 N N . ALA A 1 125 ? 0.678 2.935 16.065 1.00 89.81 125 ALA A N 1
ATOM 960 C CA . ALA A 1 125 ? 0.861 2.247 17.343 1.00 89.81 125 ALA A CA 1
ATOM 961 C C . ALA A 1 125 ? 1.018 3.226 18.523 1.00 89.81 125 ALA A C 1
ATOM 963 O O . ALA A 1 125 ? 0.373 3.065 19.557 1.00 89.81 125 ALA A O 1
ATOM 964 N N . ALA A 1 126 ? 1.812 4.292 18.364 1.00 90.31 126 ALA A N 1
ATOM 965 C CA . ALA A 1 126 ? 2.014 5.277 19.429 1.00 90.31 126 ALA A CA 1
ATOM 966 C C . ALA A 1 126 ? 0.736 6.075 19.755 1.00 90.31 126 ALA A C 1
ATOM 968 O O . ALA A 1 126 ? 0.393 6.270 20.922 1.00 90.31 126 ALA A O 1
ATOM 969 N N . THR A 1 127 ? 0.017 6.533 18.726 1.00 89.38 127 THR A N 1
ATOM 970 C CA . THR A 1 127 ? -1.203 7.339 18.897 1.00 89.38 127 THR A CA 1
ATOM 971 C C . THR A 1 127 ? -2.369 6.504 19.412 1.00 89.38 127 THR A C 1
ATOM 973 O O . THR A 1 127 ? -3.023 6.895 20.380 1.00 89.38 127 THR A O 1
ATOM 976 N N . PHE A 1 128 ? -2.610 5.333 18.821 1.00 86.12 128 PHE A N 1
ATOM 977 C CA . PHE A 1 128 ? -3.684 4.445 19.252 1.00 86.12 128 PHE A CA 1
ATOM 978 C C . PHE A 1 128 ? -3.410 3.795 20.605 1.00 86.12 128 PHE A C 1
ATOM 980 O O . PHE A 1 128 ? -4.373 3.561 21.328 1.00 86.12 128 PHE A O 1
ATOM 987 N N . GLY A 1 129 ? -2.147 3.587 20.994 1.00 86.19 129 GLY A N 1
ATOM 988 C CA . GLY A 1 129 ? -1.800 3.181 22.358 1.00 86.19 129 GLY A CA 1
ATOM 989 C C . GLY A 1 129 ? -2.329 4.182 23.389 1.00 86.19 129 GLY A C 1
ATOM 990 O O . GLY A 1 129 ? -3.119 3.827 24.260 1.00 86.19 129 GLY A O 1
ATOM 991 N N . HIS A 1 130 ? -2.027 5.470 23.204 1.00 85.38 130 HIS A N 1
ATOM 992 C CA . HIS A 1 130 ? -2.519 6.521 24.102 1.00 85.38 130 HIS A CA 1
ATOM 993 C C . HIS A 1 130 ? -4.056 6.668 24.073 1.00 85.38 130 HIS A C 1
ATOM 995 O O . HIS A 1 130 ? -4.699 6.921 25.097 1.00 85.38 130 HIS A O 1
ATOM 1001 N N . ILE A 1 131 ? -4.678 6.515 22.897 1.00 85.69 131 ILE A N 1
ATOM 1002 C CA . ILE A 1 131 ? -6.144 6.563 22.751 1.00 85.69 131 ILE A CA 1
ATOM 1003 C C . ILE A 1 131 ? -6.802 5.359 23.442 1.00 85.69 131 ILE A C 1
ATOM 1005 O O . ILE A 1 131 ? -7.834 5.531 24.092 1.00 85.69 131 ILE A O 1
ATOM 1009 N N . SER A 1 132 ? -6.209 4.167 23.341 1.00 86.56 132 SER A N 1
ATOM 1010 C CA . SER A 1 132 ? -6.687 2.929 23.972 1.00 86.56 132 SER A CA 1
ATOM 1011 C C . SER A 1 132 ? -6.734 3.062 25.494 1.00 86.56 132 SER A C 1
ATOM 1013 O O . SER A 1 132 ? -7.739 2.696 26.114 1.00 86.56 132 SER A O 1
ATOM 1015 N N . ASP A 1 133 ? -5.706 3.689 26.069 1.00 85.38 133 ASP A N 1
ATOM 1016 C CA . ASP A 1 133 ? -5.609 3.939 27.508 1.00 85.38 133 ASP A CA 1
ATOM 1017 C C . ASP A 1 133 ? -6.644 4.964 28.001 1.00 85.38 133 ASP A C 1
ATOM 1019 O O . ASP A 1 133 ? -7.145 4.851 29.119 1.00 85.38 133 ASP A O 1
ATOM 1023 N N . THR A 1 134 ? -7.016 5.941 27.163 1.00 86.69 134 THR A N 1
ATOM 1024 C CA . THR A 1 134 ? -7.903 7.051 27.567 1.00 86.69 134 THR A CA 1
ATOM 1025 C C . THR A 1 134 ? -9.387 6.777 27.293 1.00 86.69 134 THR A C 1
ATOM 1027 O O . THR A 1 134 ? -10.243 7.074 28.124 1.00 86.69 134 THR A O 1
ATOM 1030 N N . TYR A 1 135 ? -9.716 6.216 26.126 1.00 80.00 135 TYR A N 1
ATOM 1031 C CA . TYR A 1 135 ? -11.097 6.002 25.658 1.00 80.00 135 TYR A CA 1
ATOM 1032 C C . TYR A 1 135 ? -11.570 4.550 25.807 1.00 80.00 135 TYR A C 1
ATOM 1034 O O . TYR A 1 135 ? -12.727 4.230 25.523 1.00 80.00 135 TYR A O 1
ATOM 1042 N N . GLY A 1 136 ? -10.686 3.668 26.275 1.00 80.19 136 GLY A N 1
ATOM 1043 C CA . GLY A 1 136 ? -10.949 2.252 26.454 1.00 80.19 136 GLY A CA 1
ATOM 1044 C C . GLY A 1 136 ? -10.658 1.430 25.197 1.00 80.19 136 GLY A C 1
ATOM 1045 O O . GLY A 1 136 ? -11.090 1.732 24.081 1.00 80.19 136 GLY A O 1
ATOM 1046 N N . ARG A 1 137 ? -9.988 0.297 25.415 1.00 76.56 137 ARG A N 1
ATOM 1047 C CA . ARG A 1 137 ? -9.488 -0.626 24.384 1.00 76.56 137 ARG A CA 1
ATOM 1048 C C . ARG A 1 137 ? -10.527 -1.064 23.342 1.00 76.56 137 ARG A C 1
ATOM 1050 O O . ARG A 1 137 ? -10.206 -1.198 22.168 1.00 76.56 137 ARG A O 1
ATOM 1057 N N . ARG A 1 138 ? -11.795 -1.263 23.734 1.00 80.12 138 ARG A N 1
ATOM 1058 C CA . ARG A 1 138 ? -12.862 -1.706 22.807 1.00 80.12 138 ARG A CA 1
ATOM 1059 C C . ARG A 1 138 ? -13.193 -0.671 21.731 1.00 80.12 138 ARG A C 1
ATOM 1061 O O . ARG A 1 138 ? -13.419 -1.048 20.587 1.00 80.12 138 ARG A O 1
ATOM 1068 N N . VAL A 1 139 ? -13.235 0.612 22.089 1.00 81.12 139 VAL A N 1
ATOM 1069 C CA . VAL A 1 139 ? -13.586 1.684 21.145 1.00 81.12 139 VAL A CA 1
ATOM 1070 C C . VAL A 1 139 ? -12.431 1.924 20.175 1.00 81.12 139 VAL A C 1
ATOM 1072 O O . VAL A 1 139 ? -12.663 2.032 18.973 1.00 81.12 139 VAL A O 1
ATOM 1075 N N . ALA A 1 140 ? -11.191 1.904 20.675 1.00 84.75 140 ALA A N 1
ATOM 1076 C CA . ALA A 1 140 ? -9.992 2.010 19.847 1.00 84.75 140 ALA A CA 1
ATOM 1077 C C . ALA A 1 140 ? -9.918 0.896 18.785 1.00 84.75 140 ALA A C 1
ATOM 1079 O O . ALA A 1 140 ? -9.705 1.198 17.611 1.00 84.75 140 ALA A O 1
ATOM 1080 N N . MET A 1 141 ? -10.189 -0.362 19.168 1.00 82.12 141 MET A N 1
ATOM 1081 C CA . MET A 1 141 ? -10.227 -1.504 18.239 1.00 82.12 141 MET A CA 1
ATOM 1082 C C . MET A 1 141 ? -11.321 -1.377 17.169 1.00 82.12 141 MET A C 1
ATOM 1084 O O . MET A 1 141 ? -11.102 -1.737 16.017 1.00 82.12 141 MET A O 1
ATOM 1088 N N . LEU A 1 142 ? -12.503 -0.858 17.515 1.00 84.25 142 LEU A N 1
ATOM 1089 C CA . LEU A 1 142 ? -13.578 -0.675 16.534 1.00 84.25 142 LEU A CA 1
ATOM 1090 C C . LEU A 1 142 ? -13.239 0.427 15.521 1.00 84.25 142 LEU A C 1
ATOM 1092 O O . LEU A 1 142 ? -13.433 0.233 14.322 1.00 84.25 142 LEU A O 1
ATOM 1096 N N . ILE A 1 143 ? -12.707 1.564 15.980 1.00 87.31 143 ILE A N 1
ATOM 1097 C CA . ILE A 1 143 ? -12.331 2.685 15.103 1.00 87.31 143 ILE A CA 1
ATOM 1098 C C . ILE A 1 143 ? -11.227 2.264 14.129 1.00 87.31 143 ILE A C 1
ATOM 1100 O O . ILE A 1 143 ? -11.330 2.541 12.933 1.00 87.31 143 ILE A O 1
ATOM 1104 N N . SER A 1 144 ? -10.194 1.574 14.620 1.00 87.25 144 SER A N 1
ATOM 1105 C CA . SER A 1 144 ? -9.109 1.080 13.772 1.00 87.25 144 SER A CA 1
ATOM 1106 C C . SER A 1 144 ? -9.601 0.056 12.753 1.00 87.25 144 SER A C 1
ATOM 1108 O O . SER A 1 144 ? -9.216 0.134 11.587 1.00 87.25 144 SER A O 1
ATOM 1110 N N . LEU A 1 145 ? -10.513 -0.840 13.144 1.00 85.75 145 LEU A N 1
ATOM 1111 C CA . LEU A 1 145 ? -11.111 -1.821 12.240 1.00 85.75 145 LEU A CA 1
ATOM 1112 C C . LEU A 1 145 ? -11.871 -1.147 11.088 1.00 85.75 145 LEU A C 1
ATOM 1114 O O . LEU A 1 145 ? -11.607 -1.442 9.921 1.00 85.75 145 LEU A O 1
ATOM 1118 N N . PHE A 1 146 ? -12.774 -0.211 11.396 1.00 87.75 146 PHE A N 1
ATOM 1119 C CA . PHE A 1 146 ? -13.542 0.513 10.376 1.00 87.75 146 PHE A CA 1
ATOM 1120 C C . PHE A 1 146 ? -12.643 1.376 9.480 1.00 87.75 146 PHE A C 1
ATOM 1122 O O . PHE A 1 146 ? -12.802 1.365 8.256 1.00 87.75 146 PHE A O 1
ATOM 1129 N N . GLY A 1 147 ? -11.668 2.077 10.069 1.00 88.12 147 GLY A N 1
ATOM 1130 C CA . GLY A 1 147 ? -10.700 2.898 9.337 1.00 88.12 147 GLY A CA 1
ATOM 1131 C C . GLY A 1 147 ? -9.847 2.078 8.367 1.00 88.12 147 GLY A C 1
ATOM 1132 O O . GLY A 1 147 ? -9.702 2.457 7.199 1.00 88.12 147 GLY A O 1
ATOM 1133 N N . CYS A 1 148 ? -9.352 0.916 8.809 1.00 88.75 148 CYS A N 1
ATOM 1134 C CA . CYS A 1 148 ? -8.632 -0.032 7.959 1.00 88.75 148 CYS A CA 1
ATOM 1135 C C . CYS A 1 148 ? -9.505 -0.551 6.820 1.00 88.75 148 CYS A C 1
ATOM 1137 O O . CYS A 1 148 ? -9.041 -0.593 5.681 1.00 88.75 148 CYS A O 1
ATOM 1139 N N . MET A 1 149 ? -10.757 -0.926 7.098 1.00 87.62 149 MET A N 1
ATOM 1140 C CA . MET A 1 149 ? -11.656 -1.497 6.092 1.00 87.62 149 MET A CA 1
ATOM 1141 C C . MET A 1 149 ? -11.913 -0.510 4.949 1.00 87.62 149 MET A C 1
ATOM 1143 O O . MET A 1 149 ? -11.696 -0.841 3.783 1.00 87.62 149 MET A O 1
ATOM 1147 N N . ILE A 1 150 ? -12.294 0.727 5.286 1.00 91.25 150 ILE A N 1
ATOM 1148 C CA . ILE A 1 150 ? -12.594 1.772 4.297 1.00 91.25 150 ILE A CA 1
ATOM 1149 C C . ILE A 1 150 ? -11.338 2.121 3.494 1.00 91.25 150 ILE A C 1
ATOM 1151 O O . ILE A 1 150 ? -11.376 2.167 2.265 1.00 91.25 150 ILE A O 1
ATOM 1155 N N . SER A 1 151 ? -10.210 2.315 4.178 1.00 89.94 151 SER A N 1
ATOM 1156 C CA . SER A 1 151 ? -8.962 2.728 3.528 1.00 89.94 151 SER A CA 1
ATOM 1157 C C . SER A 1 151 ? -8.378 1.617 2.645 1.00 89.94 151 SER A C 1
ATOM 1159 O O . SER A 1 151 ? -7.822 1.894 1.583 1.00 89.94 151 SER A O 1
ATOM 1161 N N . THR A 1 152 ? -8.549 0.348 3.033 1.00 88.50 152 THR A N 1
ATOM 1162 C CA . THR A 1 152 ? -8.106 -0.806 2.234 1.00 88.50 152 THR A CA 1
ATOM 1163 C C . THR A 1 152 ? -8.934 -0.934 0.964 1.00 88.50 152 THR A C 1
ATOM 1165 O O . THR A 1 152 ? -8.356 -1.076 -0.114 1.00 88.50 152 THR A O 1
ATOM 1168 N N . LEU A 1 153 ? -10.262 -0.809 1.070 1.00 89.69 153 LEU A N 1
ATOM 1169 C CA . LEU A 1 153 ? -11.153 -0.793 -0.092 1.00 89.69 153 LEU A CA 1
ATOM 1170 C C . LEU A 1 153 ? -10.806 0.361 -1.036 1.00 89.69 153 LEU A C 1
ATOM 1172 O O . LEU A 1 153 ? -10.645 0.139 -2.233 1.00 89.69 153 LEU A O 1
ATOM 1176 N N . ALA A 1 154 ? -10.593 1.564 -0.497 1.00 90.62 154 ALA A N 1
ATOM 1177 C CA . ALA A 1 154 ? -10.179 2.721 -1.285 1.00 90.62 154 ALA A CA 1
ATOM 1178 C C . ALA A 1 154 ? -8.836 2.488 -1.999 1.00 90.62 154 ALA A C 1
ATOM 1180 O O . ALA A 1 154 ? -8.685 2.861 -3.160 1.00 90.62 154 ALA A O 1
ATOM 1181 N N . SER A 1 155 ? -7.875 1.820 -1.347 1.00 87.31 155 SER A N 1
ATOM 1182 C CA . SER A 1 155 ? -6.571 1.520 -1.957 1.00 87.31 155 SER A CA 1
ATOM 1183 C C . SER A 1 155 ? -6.659 0.599 -3.179 1.00 87.31 155 SER A C 1
ATOM 1185 O O . SER A 1 155 ? -5.769 0.644 -4.021 1.00 87.31 155 SER A O 1
ATOM 1187 N N . GLY A 1 156 ? -7.726 -0.198 -3.311 1.00 85.62 156 GLY A N 1
ATOM 1188 C CA . GLY A 1 156 ? -7.961 -1.035 -4.491 1.00 85.62 156 GLY A CA 1
ATOM 1189 C C . GLY A 1 156 ? -8.351 -0.245 -5.745 1.00 85.62 156 GLY A C 1
ATOM 1190 O O . GLY A 1 156 ? -8.140 -0.728 -6.850 1.00 85.62 156 GLY A O 1
ATOM 1191 N N . PHE A 1 157 ? -8.870 0.976 -5.587 1.00 88.75 157 PHE A N 1
ATOM 1192 C CA . PHE A 1 157 ? -9.274 1.849 -6.697 1.00 88.75 157 PHE A CA 1
ATOM 1193 C C . PHE A 1 157 ? -8.202 2.879 -7.081 1.00 88.75 157 PHE A C 1
ATOM 1195 O O . PHE A 1 157 ? -8.475 3.782 -7.868 1.00 88.75 157 PHE A O 1
ATOM 1202 N N . ALA A 1 158 ? -6.998 2.798 -6.508 1.00 87.56 158 ALA A N 1
ATOM 1203 C CA . ALA A 1 158 ? -5.958 3.791 -6.740 1.00 87.56 158 ALA A CA 1
ATOM 1204 C C . ALA A 1 158 ? -5.345 3.654 -8.154 1.00 87.56 158 ALA A C 1
ATOM 1206 O O . ALA A 1 158 ? -4.780 2.603 -8.454 1.00 87.56 158 ALA A O 1
ATOM 1207 N N . PRO A 1 159 ? -5.395 4.706 -9.001 1.00 80.69 159 PRO A N 1
ATOM 1208 C CA . PRO A 1 159 ? -4.809 4.676 -10.345 1.00 80.69 159 PRO A CA 1
ATOM 1209 C C . PRO A 1 159 ? -3.293 4.934 -10.347 1.00 80.69 159 PRO A C 1
ATOM 1211 O O . PRO A 1 159 ? -2.601 4.527 -11.274 1.00 80.69 159 PRO A O 1
ATOM 1214 N N . ASP A 1 160 ? -2.776 5.585 -9.299 1.00 85.69 160 ASP A N 1
ATOM 1215 C CA . ASP A 1 160 ? -1.381 6.013 -9.183 1.00 85.69 160 ASP A CA 1
ATOM 1216 C C . ASP A 1 160 ? -0.689 5.403 -7.960 1.00 85.69 160 ASP A C 1
ATOM 1218 O O . ASP A 1 160 ? -1.280 5.299 -6.879 1.00 85.69 160 ASP A O 1
ATOM 1222 N N . LEU A 1 161 ? 0.617 5.133 -8.084 1.00 84.00 161 LEU A N 1
ATOM 1223 C CA . LEU A 1 161 ? 1.466 4.652 -6.985 1.00 84.00 161 LEU A CA 1
ATOM 1224 C C . LEU A 1 161 ? 1.463 5.604 -5.775 1.00 84.00 161 LEU A C 1
ATOM 1226 O O . LEU A 1 161 ? 1.462 5.153 -4.629 1.00 84.00 161 LEU A O 1
ATOM 1230 N N . TRP A 1 162 ? 1.439 6.918 -6.004 1.00 85.75 162 TRP A N 1
ATOM 1231 C CA . TRP A 1 162 ? 1.414 7.908 -4.922 1.00 85.75 162 TRP A CA 1
ATOM 1232 C C . TRP A 1 162 ? 0.105 7.859 -4.133 1.00 85.75 162 TRP A C 1
ATOM 1234 O O . TRP A 1 162 ? 0.129 7.796 -2.904 1.00 85.75 162 TRP A O 1
ATOM 1244 N N . THR A 1 163 ? -1.027 7.810 -4.835 1.00 88.62 163 THR A N 1
ATOM 1245 C CA . THR A 1 163 ? -2.362 7.683 -4.234 1.00 88.62 163 THR A CA 1
ATOM 1246 C C . THR A 1 163 ? -2.500 6.358 -3.492 1.00 88.62 163 THR A C 1
ATOM 1248 O O . THR A 1 163 ? -2.963 6.323 -2.352 1.00 88.62 163 THR A O 1
ATOM 1251 N N . PHE A 1 164 ? -2.012 5.272 -4.094 1.00 88.94 164 PHE A N 1
ATOM 1252 C CA . PHE A 1 164 ? -1.951 3.957 -3.467 1.00 88.94 164 PHE A CA 1
ATOM 1253 C C . PHE A 1 164 ? -1.132 3.981 -2.170 1.00 88.94 164 PHE A C 1
ATOM 1255 O O . PHE A 1 164 ? -1.580 3.485 -1.136 1.00 88.94 164 PHE A O 1
ATOM 1262 N N . THR A 1 165 ? 0.038 4.623 -2.196 1.00 89.25 165 THR A N 1
ATOM 1263 C CA . THR A 1 165 ? 0.925 4.759 -1.033 1.00 89.25 165 THR A CA 1
ATOM 1264 C C . THR A 1 165 ? 0.292 5.593 0.074 1.00 89.25 165 THR A C 1
ATOM 1266 O O . THR A 1 165 ? 0.367 5.196 1.234 1.00 89.25 165 THR A O 1
ATOM 1269 N N . ALA A 1 166 ? -0.367 6.706 -0.258 1.00 91.12 166 ALA A N 1
ATOM 1270 C CA . ALA A 1 166 ? -1.044 7.555 0.720 1.00 91.12 166 ALA A CA 1
ATOM 1271 C C . ALA A 1 166 ? -2.206 6.821 1.408 1.00 91.12 166 ALA A C 1
ATOM 1273 O O . ALA A 1 166 ? -2.302 6.813 2.635 1.00 91.12 166 ALA A O 1
ATOM 1274 N N . LEU A 1 167 ? -3.048 6.129 0.636 1.00 90.88 167 LEU A N 1
ATOM 1275 C CA . LEU A 1 167 ? -4.145 5.323 1.180 1.00 90.88 167 LEU A CA 1
ATOM 1276 C C . LEU A 1 167 ? -3.616 4.194 2.067 1.00 90.88 167 LEU A C 1
ATOM 1278 O O . LEU A 1 167 ? -4.130 3.959 3.158 1.00 90.88 167 LEU A O 1
ATOM 1282 N N . ARG A 1 168 ? -2.540 3.528 1.643 1.00 88.88 168 ARG A N 1
ATOM 1283 C CA . ARG A 1 168 ? -1.902 2.469 2.432 1.00 88.88 168 ARG A CA 1
ATOM 1284 C C . ARG A 1 168 ? -1.219 3.005 3.679 1.00 88.88 168 ARG A C 1
ATOM 1286 O O . ARG A 1 168 ? -1.259 2.335 4.703 1.00 88.88 168 ARG A O 1
ATOM 1293 N N . PHE A 1 169 ? -0.641 4.198 3.646 1.00 91.62 169 PHE A N 1
ATOM 1294 C CA . PHE A 1 169 ? -0.112 4.850 4.843 1.00 91.62 169 PHE A CA 1
ATOM 1295 C C . PHE A 1 169 ? -1.209 5.038 5.897 1.00 91.62 169 PHE A C 1
ATOM 1297 O O . PHE A 1 169 ? -1.016 4.679 7.057 1.00 91.62 169 PHE A O 1
ATOM 1304 N N . ILE A 1 170 ? -2.391 5.489 5.471 1.00 91.38 170 ILE A N 1
ATOM 1305 C CA . ILE A 1 170 ? -3.566 5.624 6.338 1.00 91.38 170 ILE A CA 1
ATOM 1306 C C . ILE A 1 170 ? -4.004 4.256 6.889 1.00 91.38 170 ILE A C 1
ATOM 1308 O O . ILE A 1 170 ? -4.219 4.132 8.093 1.00 91.38 170 ILE A O 1
ATOM 1312 N N . VAL A 1 171 ? -4.059 3.208 6.053 1.00 90.88 171 VAL A N 1
ATOM 1313 C CA . VAL A 1 171 ? -4.335 1.829 6.515 1.00 90.88 171 VAL A CA 1
ATOM 1314 C C . VAL A 1 171 ? -3.345 1.403 7.602 1.00 90.88 171 VAL A C 1
ATOM 1316 O O . VAL A 1 171 ? -3.761 0.878 8.628 1.00 90.88 171 VAL A O 1
ATOM 1319 N N . ASN A 1 172 ? -2.047 1.649 7.407 1.00 90.69 172 ASN A N 1
ATOM 1320 C CA . ASN A 1 172 ? -1.012 1.248 8.361 1.00 90.69 172 ASN A CA 1
ATOM 1321 C C . ASN A 1 172 ? -1.110 2.016 9.690 1.00 90.69 172 ASN A C 1
ATOM 1323 O O . ASN A 1 172 ? -0.903 1.413 10.741 1.00 90.69 172 ASN A O 1
ATOM 1327 N N . ILE A 1 173 ? -1.496 3.298 9.668 1.00 90.69 173 ILE A N 1
ATOM 1328 C CA . ILE A 1 173 ? -1.796 4.057 10.895 1.00 90.69 173 ILE A CA 1
ATOM 1329 C C . ILE A 1 173 ? -2.914 3.374 11.687 1.00 90.69 173 ILE A C 1
ATOM 1331 O O . ILE A 1 173 ? -2.773 3.139 12.886 1.00 90.69 173 ILE A O 1
ATOM 1335 N N . PHE A 1 174 ? -4.017 3.026 11.023 1.00 89.06 174 PHE A N 1
ATOM 1336 C CA . PHE A 1 174 ? 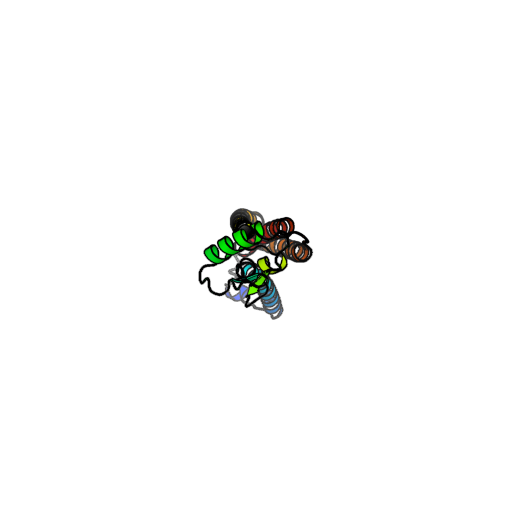-5.136 2.367 11.690 1.00 89.06 174 PHE A CA 1
ATOM 1337 C C . PHE A 1 174 ? -4.773 0.953 12.160 1.00 89.06 174 PHE A C 1
ATOM 1339 O O . PHE A 1 174 ? -5.123 0.576 13.276 1.00 89.06 174 PHE A O 1
ATOM 1346 N N . SER A 1 175 ? -4.021 0.181 11.372 1.00 86.69 175 SER A N 1
ATOM 1347 C CA . SER A 1 175 ? -3.629 -1.174 11.768 1.00 86.69 175 SER A CA 1
ATOM 1348 C C . SER A 1 175 ? -2.693 -1.199 12.975 1.00 86.69 175 SER A C 1
ATOM 1350 O O . SER A 1 175 ? -2.791 -2.130 13.771 1.00 86.69 175 SER A O 1
ATOM 1352 N N . GLY A 1 176 ? -1.846 -0.180 13.169 1.00 84.94 176 GLY A N 1
ATOM 1353 C CA . GLY A 1 176 ? -0.993 -0.080 14.361 1.00 84.94 176 GLY A CA 1
ATOM 1354 C C . GLY A 1 176 ? -1.794 -0.080 15.668 1.00 84.94 176 GLY A C 1
ATOM 1355 O O . GLY A 1 176 ? -1.355 -0.653 16.661 1.00 84.94 176 GLY A O 1
ATOM 1356 N N . GLY A 1 177 ? -3.014 0.467 15.642 1.00 81.44 177 GLY A N 1
ATOM 1357 C CA . GLY A 1 177 ? -3.921 0.483 16.788 1.00 81.44 177 GLY A CA 1
ATOM 1358 C C . GLY A 1 177 ? -4.646 -0.826 17.093 1.00 81.44 177 GLY A C 1
ATOM 1359 O O . GLY A 1 177 ? -5.297 -0.914 18.127 1.00 81.44 177 GLY A O 1
ATOM 1360 N N . GLN A 1 178 ? -4.570 -1.836 16.221 1.00 72.69 178 GLN A N 1
ATOM 1361 C CA . GLN A 1 178 ? -5.130 -3.172 16.496 1.00 72.69 178 GLN A CA 1
ATOM 1362 C C . GLN A 1 178 ? -4.140 -4.076 17.233 1.00 72.69 178 GLN A C 1
ATOM 1364 O O . GLN A 1 178 ? -4.543 -5.043 17.872 1.00 72.69 178 GLN A O 1
ATOM 1369 N N . THR A 1 179 ? -2.847 -3.768 17.126 1.00 65.56 179 THR A N 1
ATOM 1370 C CA . THR A 1 179 ? -1.757 -4.494 17.788 1.00 65.56 179 THR A CA 1
ATOM 1371 C C . THR A 1 179 ? -1.401 -3.950 19.174 1.00 65.56 179 THR A C 1
ATOM 1373 O O . THR A 1 179 ? -0.619 -4.590 19.873 1.00 65.56 179 THR A O 1
ATOM 1376 N N . SER A 1 180 ? -1.925 -2.776 19.551 1.00 60.03 180 SER A N 1
ATOM 1377 C CA . SER A 1 180 ? -1.655 -2.089 20.827 1.00 60.03 180 SER A CA 1
ATOM 1378 C C . SER A 1 180 ? -2.717 -2.341 21.896 1.00 60.03 180 SER A C 1
ATOM 1380 O O . SER A 1 180 ? -3.887 -2.614 21.548 1.00 60.03 180 SER A O 1
#

Radius of gyration: 25.28 Å; chains: 1; bounding box: 51×28×94 Å

pLDDT: mean 81.36, std 11.08, range [35.53, 93.06]

Foldseek 3Di:
DDDDDPPPPPDDPVVVVPCDPVVVVVVVVVVVLLVVLVVVVVLLVQQLDAFAWQAFVPGGLVVDPDLQVSLVVVVVVPVVDPDDTDTDTHDPDDHNCNVVVQGDPSSVVSVVLNVLLVVLLVLLLVVLVVVCVVVNLVVLQVVLSVQLVVLVVVLVVDPDPVSNSVSSSSNSSSSSNNVD

Secondary structure (DSSP, 8-state):
------------GGGGG---HHHHHHHHHHHHHHHHHHHHHHHHHHHTPPPEEEEETTEE-TT-SSHHHHHHHHHHHHHH-SS-PPEEEE-SS--HHHHTT--GGGHHHHHHHHHHHHHHHHHHHHHHHHHHHHH-HHHHHHHHHHHHHHHHHHHHT--SHHHHHHHHHHHHHHHHTT--

Sequence (180 aa):
MAGEVSTIQKTNIGDFIQLGRYSLLVALLYEFMTFSQVGGMLYMVFAGAAPALKSCGDHDLSSFIHTREACKELSSIRSNTTESCEVELGYQFASVNVEWNYYCENAHKVKHSISVQMIGLMVGAATFGHISDTYGRRVAMLISLFGCMISTLASGFAPDLWTFTALRFIVNIFSGGQTS